Protein AF-A0A7C6T6F4-F1 (afdb_monomer_lite)

Secondary structure (DSSP, 8-state):
-----------------SS--GGGS-PPPPP--SSTHHHHHHHHHHHSS-B-HHHHHHHH-PPTTHHHHHHHHHHHTTSEEEEPPPHHHHHHHHHH-TT--S---TTTSPEEEE-TTHHHHHHHHHHHTT------

Structure (mmCIF, N/CA/C/O backbone):
data_AF-A0A7C6T6F4-F1
#
_entry.id   AF-A0A7C6T6F4-F1
#
loop_
_atom_site.group_PDB
_atom_site.id
_atom_site.type_symbol
_atom_site.label_atom_id
_atom_site.label_alt_id
_atom_site.label_comp_id
_atom_site.label_asym_id
_atom_site.label_entity_id
_atom_site.label_seq_id
_atom_site.pdbx_PDB_ins_code
_atom_site.Cartn_x
_atom_site.Cartn_y
_atom_site.Cartn_z
_atom_site.occupancy
_atom_site.B_iso_or_equiv
_atom_site.auth_seq_id
_atom_site.auth_comp_id
_atom_site.auth_asym_id
_atom_site.auth_atom_id
_atom_site.pdbx_PDB_model_num
ATOM 1 N N . ALA A 1 1 ? -65.918 -18.236 4.851 1.00 38.47 1 ALA A N 1
ATOM 2 C CA . ALA A 1 1 ? -64.656 -18.310 4.103 1.00 38.47 1 ALA A CA 1
ATOM 3 C C . ALA A 1 1 ? -64.220 -16.860 3.902 1.00 38.47 1 ALA A C 1
ATOM 5 O O . ALA A 1 1 ? -64.816 -16.201 3.063 1.00 38.47 1 ALA A O 1
ATOM 6 N N . ASP A 1 2 ? -63.550 -16.224 4.873 1.00 39.28 2 ASP A N 1
ATOM 7 C CA . ASP A 1 2 ? -62.145 -16.485 5.285 1.00 39.28 2 ASP A CA 1
ATOM 8 C C . ASP A 1 2 ? -61.236 -16.058 4.111 1.00 39.28 2 ASP A C 1
ATOM 10 O O . ASP A 1 2 ? -61.400 -16.610 3.030 1.00 39.28 2 ASP A O 1
ATOM 14 N N . GLU A 1 3 ? -60.476 -14.954 4.120 1.00 45.22 3 GLU A N 1
ATOM 15 C CA . GLU A 1 3 ? -59.383 -14.517 5.015 1.00 45.22 3 GLU A CA 1
ATOM 16 C C . GLU A 1 3 ? -59.059 -13.036 4.617 1.00 45.22 3 GLU A C 1
ATOM 18 O O . GLU A 1 3 ? -59.025 -12.713 3.431 1.00 45.22 3 GLU A O 1
ATOM 23 N N . SER A 1 4 ? -59.174 -12.022 5.482 1.00 45.19 4 SER A N 1
ATOM 24 C CA . SER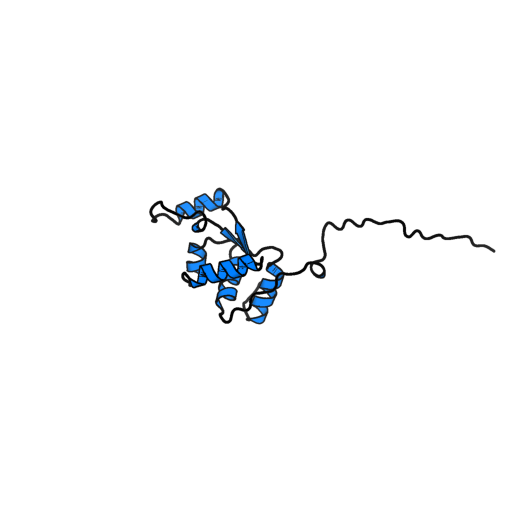 A 1 4 ? -58.128 -11.415 6.333 1.00 45.19 4 SER A CA 1
ATOM 25 C C . SER A 1 4 ? -56.843 -10.924 5.627 1.00 45.19 4 SER A C 1
ATOM 27 O O . SER A 1 4 ? -56.009 -11.693 5.183 1.00 45.19 4 SER A O 1
ATOM 29 N N . THR A 1 5 ? -56.706 -9.592 5.602 1.00 47.16 5 THR A N 1
ATOM 30 C CA . THR A 1 5 ? -55.487 -8.755 5.700 1.00 47.16 5 THR A CA 1
ATOM 31 C C . THR A 1 5 ? -54.132 -9.435 5.923 1.00 47.16 5 THR A C 1
ATOM 33 O O . THR A 1 5 ? -53.958 -10.029 6.978 1.00 47.16 5 THR A O 1
ATOM 36 N N . GLU A 1 6 ? -53.120 -9.064 5.121 1.00 43.91 6 GLU A N 1
ATOM 37 C CA . GLU A 1 6 ? -51.757 -8.8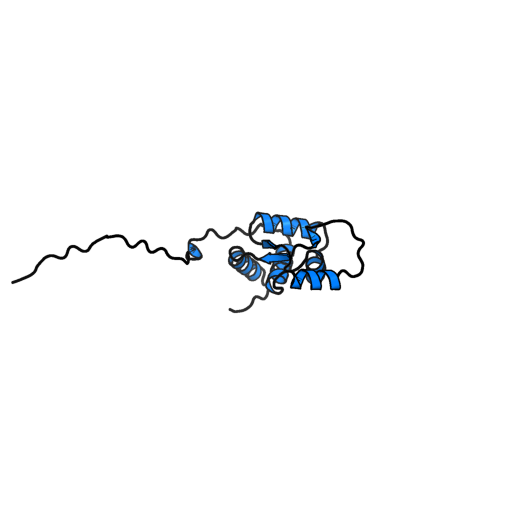16 5.628 1.00 43.91 6 GLU A CA 1
ATOM 38 C C . GLU A 1 6 ? -51.090 -7.600 4.956 1.00 43.91 6 GLU A C 1
ATOM 40 O O . GLU A 1 6 ? -50.646 -7.606 3.808 1.00 43.91 6 GLU A O 1
ATOM 45 N N . GLN A 1 7 ? -51.027 -6.519 5.735 1.00 47.50 7 GLN A N 1
ATOM 46 C CA . GLN A 1 7 ? -50.088 -5.416 5.585 1.00 47.50 7 GLN A CA 1
ATOM 47 C C . GLN A 1 7 ? -48.690 -5.911 5.981 1.00 47.50 7 GLN A C 1
ATOM 49 O O . GLN A 1 7 ? -48.441 -6.194 7.147 1.00 47.50 7 GLN A O 1
ATOM 54 N N . GLY A 1 8 ? -47.762 -5.956 5.027 1.00 39.53 8 GLY A N 1
ATOM 55 C CA . GLY A 1 8 ? -46.372 -6.371 5.234 1.00 39.53 8 GLY A CA 1
ATOM 56 C C . GLY A 1 8 ? -45.361 -5.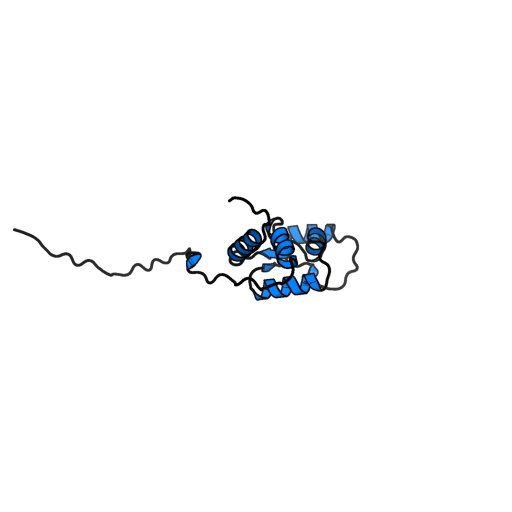231 5.109 1.00 39.53 8 GLY A C 1
ATOM 57 O O . GLY A 1 8 ? -44.407 -5.330 4.354 1.00 39.53 8 GLY A O 1
ATOM 58 N N . ASN A 1 9 ? -45.593 -4.127 5.815 1.00 45.75 9 ASN A N 1
ATOM 59 C CA . ASN A 1 9 ? -44.547 -3.475 6.603 1.00 45.75 9 ASN A CA 1
ATOM 60 C C . ASN A 1 9 ? -43.143 -3.319 5.955 1.00 45.75 9 ASN A C 1
ATOM 62 O O . ASN A 1 9 ? -42.175 -3.909 6.430 1.00 45.75 9 ASN A O 1
ATOM 66 N N . LEU A 1 10 ? -42.973 -2.421 4.973 1.00 47.81 10 LEU A N 1
ATOM 67 C CA . LEU A 1 10 ? -41.656 -1.821 4.669 1.00 47.81 10 LEU A CA 1
ATOM 68 C C . LEU A 1 10 ? -41.268 -0.819 5.777 1.00 47.81 10 LEU A C 1
ATOM 70 O O . LEU A 1 10 ? -40.959 0.345 5.528 1.00 47.81 10 LEU A O 1
ATOM 74 N N . ARG A 1 11 ? -41.355 -1.254 7.039 1.00 38.59 11 ARG A N 1
ATOM 75 C CA . ARG A 1 11 ? -40.752 -0.559 8.172 1.00 38.59 11 ARG A CA 1
ATOM 76 C C . ARG A 1 11 ? -39.274 -0.878 8.184 1.00 38.59 11 ARG A C 1
ATOM 78 O O . ARG A 1 11 ? -38.858 -2.000 7.913 1.00 38.59 11 ARG A O 1
ATOM 85 N N . GLY A 1 12 ? -38.512 0.162 8.494 1.00 50.47 12 GLY A N 1
ATOM 86 C CA . GLY A 1 12 ? -37.070 0.172 8.426 1.00 50.47 12 GLY A CA 1
ATOM 87 C C . GLY A 1 12 ? -36.431 -1.032 9.092 1.00 50.47 12 GLY A C 1
ATOM 88 O O . GLY A 1 12 ? -36.742 -1.391 10.223 1.00 50.47 12 GLY A O 1
ATOM 89 N N . ASN A 1 13 ? -35.449 -1.579 8.395 1.00 47.53 13 ASN A N 1
ATOM 90 C CA . ASN A 1 13 ? -34.307 -2.109 9.089 1.00 47.53 13 ASN A CA 1
ATOM 91 C C . ASN A 1 13 ? -33.121 -1.264 8.648 1.00 47.53 13 ASN A C 1
ATOM 93 O O . ASN A 1 13 ? -32.579 -1.423 7.556 1.00 47.53 13 ASN A O 1
ATOM 97 N N . THR A 1 14 ? -32.764 -0.313 9.506 1.00 47.19 14 THR A N 1
ATOM 98 C CA . THR A 1 14 ? -31.407 0.200 9.661 1.00 47.19 14 THR A CA 1
ATOM 99 C C . THR A 1 14 ? -30.496 -0.989 9.960 1.00 47.19 14 THR A C 1
ATOM 101 O O . THR A 1 14 ? -30.046 -1.179 11.089 1.00 47.19 14 THR A O 1
ATOM 104 N N . ALA A 1 15 ? -30.264 -1.827 8.950 1.00 50.69 15 ALA A N 1
ATOM 105 C CA . ALA A 1 15 ? -29.226 -2.833 8.945 1.00 50.69 15 ALA A CA 1
ATOM 106 C C . ALA A 1 15 ? -27.914 -2.057 8.888 1.00 50.69 15 ALA A C 1
ATOM 108 O O . ALA A 1 15 ? -27.334 -1.816 7.833 1.00 50.69 15 ALA A O 1
ATOM 109 N N . HIS A 1 16 ? -27.519 -1.554 10.051 1.00 49.12 16 HIS A N 1
ATOM 110 C CA . HIS A 1 16 ? -26.240 -0.936 10.307 1.00 49.12 16 HIS A CA 1
ATOM 111 C C . HIS A 1 16 ? -25.206 -2.061 10.249 1.00 49.12 16 HIS A C 1
ATOM 113 O O . HIS A 1 16 ? -24.778 -2.612 11.258 1.00 49.12 16 HIS A O 1
ATOM 119 N N . SER A 1 17 ? -24.911 -2.502 9.031 1.00 56.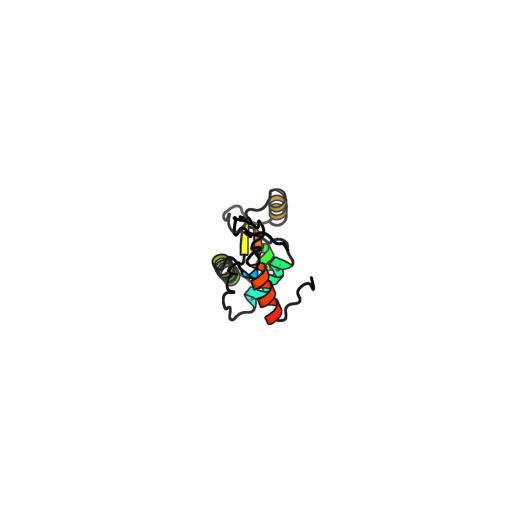56 17 SER A N 1
ATOM 120 C CA . SER A 1 17 ? -23.917 -3.520 8.759 1.00 56.56 17 SER A CA 1
ATOM 121 C C . SER A 1 17 ? -22.552 -2.927 9.099 1.00 56.56 17 SER A C 1
ATOM 123 O O . SER A 1 17 ? -22.024 -2.112 8.347 1.00 56.56 17 SER A O 1
ATOM 125 N N . TRP A 1 18 ? -21.989 -3.336 10.241 1.00 54.59 18 TRP A N 1
ATOM 126 C CA . TRP A 1 18 ? -20.627 -2.993 10.683 1.00 54.59 18 TRP A CA 1
ATOM 127 C C . TRP A 1 18 ? -19.530 -3.510 9.745 1.00 54.59 18 TRP A C 1
ATOM 129 O O . TRP A 1 18 ? -18.365 -3.152 9.887 1.00 54.59 18 TRP A O 1
ATOM 139 N N . VAL A 1 19 ? -19.906 -4.338 8.773 1.00 54.66 19 VAL A N 1
ATOM 140 C CA . VAL A 1 19 ? -19.029 -4.870 7.740 1.00 54.66 19 VAL A CA 1
ATOM 141 C C . VAL A 1 19 ? -19.583 -4.422 6.396 1.00 54.66 19 VAL A C 1
ATOM 143 O O . VAL A 1 19 ? -20.631 -4.893 5.959 1.00 54.66 19 VAL A O 1
ATOM 146 N N . VAL A 1 20 ? -18.891 -3.486 5.749 1.00 61.59 20 VAL A N 1
ATOM 147 C CA . VAL A 1 20 ? -19.185 -3.100 4.366 1.00 61.59 20 VAL A CA 1
ATOM 148 C C . VAL A 1 20 ? -18.597 -4.185 3.459 1.00 61.59 20 VAL A C 1
ATOM 150 O O . VAL A 1 20 ? -17.392 -4.438 3.545 1.00 61.59 20 VAL A O 1
ATOM 153 N N . PRO A 1 21 ? -19.397 -4.856 2.606 1.00 60.00 21 PRO A N 1
ATOM 154 C CA . PRO A 1 21 ? -18.878 -5.835 1.660 1.00 60.00 21 PRO A CA 1
ATOM 155 C C . PRO A 1 21 ? -17.763 -5.226 0.811 1.00 60.00 21 PRO A C 1
ATOM 157 O O . PRO A 1 21 ? -17.910 -4.129 0.277 1.00 60.00 21 PRO A O 1
ATOM 160 N N . LEU A 1 22 ? -16.655 -5.950 0.652 1.00 58.62 22 LEU A N 1
ATOM 161 C CA . LEU A 1 22 ? -15.465 -5.459 -0.052 1.00 58.62 22 LEU A CA 1
ATOM 162 C C . LEU A 1 22 ? -15.759 -5.022 -1.500 1.00 58.62 22 LEU A C 1
ATOM 164 O O . LEU A 1 22 ? -15.104 -4.129 -2.022 1.00 58.62 22 LEU A O 1
ATOM 168 N N . SER A 1 23 ? -16.780 -5.607 -2.132 1.00 56.88 23 SER A N 1
ATOM 169 C CA . SER A 1 23 ? -17.273 -5.223 -3.461 1.00 56.88 23 SER A CA 1
ATOM 170 C C . SER A 1 23 ? -17.934 -3.839 -3.514 1.00 56.88 23 SER A C 1
ATOM 172 O O . SER A 1 23 ? -18.062 -3.274 -4.597 1.00 56.88 23 SER A O 1
ATOM 174 N N . GLN A 1 24 ? -18.354 -3.294 -2.369 1.00 66.69 24 GLN A N 1
ATOM 175 C CA . GLN A 1 24 ? -18.942 -1.957 -2.233 1.00 66.69 24 GLN A CA 1
ATOM 176 C C . GLN A 1 24 ? -17.900 -0.899 -1.840 1.00 66.69 24 GLN A C 1
ATOM 178 O O . GLN A 1 24 ? -18.164 0.299 -1.955 1.00 66.69 24 GLN A O 1
ATOM 183 N N . LEU A 1 25 ? -16.709 -1.321 -1.401 1.00 63.75 25 LEU A N 1
ATOM 184 C CA . LEU A 1 25 ? -15.591 -0.432 -1.106 1.00 63.75 25 LEU A CA 1
ATOM 185 C C . LEU A 1 25 ? -14.831 -0.126 -2.399 1.00 63.75 25 LEU A C 1
ATOM 187 O O . LEU A 1 25 ? -14.469 -1.019 -3.167 1.00 63.75 25 LEU A O 1
ATOM 191 N N . ARG A 1 26 ? -14.577 1.160 -2.653 1.00 60.00 26 ARG A N 1
ATOM 192 C CA . ARG A 1 26 ? -13.712 1.581 -3.758 1.00 60.00 26 ARG A CA 1
ATOM 193 C C . ARG A 1 26 ? -12.281 1.186 -3.426 1.00 60.00 26 ARG A C 1
ATOM 195 O O . ARG A 1 26 ? -11.614 1.873 -2.661 1.00 60.00 26 ARG A O 1
ATOM 202 N N . LEU A 1 27 ? -11.844 0.065 -3.988 1.00 71.06 27 LEU A N 1
ATOM 203 C CA . LEU A 1 27 ? -10.469 -0.386 -3.850 1.00 71.06 27 LEU A CA 1
ATOM 204 C C . LEU A 1 27 ? -9.522 0.638 -4.496 1.00 71.06 27 LEU A C 1
ATOM 206 O O . LEU A 1 27 ? -9.839 1.167 -5.570 1.00 71.06 27 LEU A O 1
ATOM 210 N N . PRO A 1 28 ? -8.363 0.907 -3.877 1.00 73.94 28 PRO A N 1
ATOM 211 C CA . PRO A 1 28 ? -7.348 1.752 -4.478 1.00 73.94 28 PRO A CA 1
ATOM 212 C C . PRO A 1 28 ? -6.898 1.152 -5.811 1.00 73.94 28 PRO A C 1
ATOM 214 O O . PRO A 1 28 ? -6.757 -0.067 -5.952 1.00 73.94 28 PRO A O 1
ATOM 217 N N . VAL A 1 29 ? -6.690 2.008 -6.810 1.00 77.25 29 VAL A N 1
ATOM 218 C CA . VAL A 1 29 ? -6.187 1.585 -8.119 1.00 77.25 29 VAL A CA 1
ATOM 219 C C . VAL A 1 29 ? -4.675 1.459 -8.034 1.00 77.25 29 VAL A C 1
ATOM 221 O O . VAL A 1 29 ? -3.989 2.376 -7.586 1.00 77.25 29 VAL A O 1
ATOM 224 N N . MET A 1 30 ? -4.157 0.325 -8.496 1.00 79.19 30 MET A N 1
ATOM 225 C CA . MET A 1 30 ? -2.721 0.102 -8.555 1.00 79.19 30 MET A CA 1
ATOM 226 C C . MET A 1 30 ? -2.068 1.119 -9.501 1.00 79.19 30 MET A C 1
ATOM 228 O O . MET A 1 30 ? -2.479 1.192 -10.665 1.00 79.19 30 MET A O 1
ATOM 232 N N . PRO A 1 31 ? -1.056 1.889 -9.061 1.00 74.75 31 PRO A N 1
ATOM 233 C CA . PRO A 1 31 ? -0.318 2.745 -9.973 1.00 74.75 31 PRO A CA 1
ATOM 234 C C . PRO A 1 31 ? 0.376 1.880 -11.029 1.00 74.75 31 PRO A C 1
ATOM 236 O O . PRO A 1 31 ? 0.970 0.848 -10.717 1.00 74.75 31 PRO A O 1
ATOM 239 N N . VAL A 1 32 ? 0.308 2.306 -12.289 1.00 68.44 32 VAL A N 1
ATOM 240 C CA . VAL A 1 32 ? 1.026 1.648 -13.382 1.00 68.44 32 VAL A CA 1
ATOM 241 C C . VAL A 1 32 ? 2.527 1.920 -13.220 1.00 68.44 32 VAL A C 1
ATOM 243 O O . VAL A 1 32 ? 2.996 3.014 -13.523 1.00 68.44 32 VAL A O 1
ATOM 246 N N . SER A 1 33 ? 3.299 0.963 -12.698 1.00 64.69 33 SER A N 1
ATOM 247 C CA . SER A 1 33 ? 4.754 0.969 -12.886 1.00 64.69 33 SER A CA 1
ATOM 248 C C . SER A 1 33 ? 5.116 0.164 -14.114 1.00 64.69 33 SER A C 1
ATOM 250 O O . SER A 1 33 ? 4.577 -0.912 -14.368 1.00 64.69 33 SER A O 1
ATOM 252 N N . GLN A 1 34 ? 6.089 0.678 -14.854 1.00 57.00 34 GLN A N 1
ATOM 253 C CA . GLN A 1 34 ? 6.747 -0.072 -15.914 1.00 57.00 34 GLN A CA 1
ATOM 254 C C . GLN A 1 34 ? 7.752 -1.093 -15.341 1.00 57.00 34 GLN A C 1
ATOM 256 O O . GLN A 1 34 ? 8.138 -2.037 -16.022 1.00 57.00 34 GLN A O 1
ATOM 261 N N . GLU A 1 35 ? 8.134 -0.934 -14.070 1.00 68.00 35 GLU A N 1
ATOM 262 C CA . GLU A 1 35 ? 9.159 -1.720 -13.383 1.00 68.00 35 GLU A CA 1
ATOM 263 C C . GLU A 1 35 ? 8.572 -2.686 -12.344 1.00 68.00 35 GLU A C 1
ATOM 265 O O . GLU A 1 35 ? 7.564 -2.400 -11.688 1.00 68.00 35 GLU A O 1
ATOM 270 N N . ARG A 1 36 ? 9.275 -3.810 -12.142 1.00 78.75 36 ARG A N 1
ATOM 271 C CA . ARG A 1 36 ? 8.968 -4.872 -11.161 1.00 78.75 36 ARG A CA 1
ATOM 272 C C . ARG A 1 36 ? 9.137 -4.422 -9.696 1.00 78.75 36 ARG A C 1
ATOM 274 O O . ARG A 1 36 ? 8.768 -5.161 -8.785 1.00 78.75 36 ARG A O 1
ATOM 281 N N . ASN A 1 37 ? 9.638 -3.208 -9.472 1.00 86.44 37 ASN A N 1
ATOM 282 C CA . ASN A 1 37 ? 9.948 -2.635 -8.161 1.00 86.44 37 ASN A CA 1
ATOM 283 C C . ASN A 1 37 ? 8.737 -2.615 -7.215 1.00 86.44 37 ASN A C 1
ATOM 285 O O . ASN A 1 37 ? 8.864 -2.992 -6.054 1.00 86.44 37 ASN A O 1
ATOM 289 N N . PHE A 1 38 ? 7.537 -2.281 -7.710 1.00 88.25 38 PHE A N 1
ATOM 290 C CA . PHE A 1 38 ? 6.323 -2.320 -6.878 1.00 88.25 38 PHE A CA 1
ATOM 291 C C . PHE A 1 38 ? 5.985 -3.737 -6.425 1.00 88.25 38 PHE A C 1
ATOM 293 O O . PHE A 1 38 ? 5.580 -3.927 -5.284 1.00 88.25 38 PHE A O 1
ATOM 300 N N . GLY A 1 39 ? 6.188 -4.728 -7.295 1.00 88.00 39 GLY A N 1
ATOM 301 C CA . GLY A 1 39 ? 5.963 -6.126 -6.956 1.00 88.00 39 GLY A CA 1
ATOM 302 C C . GLY A 1 39 ? 6.893 -6.599 -5.840 1.00 88.00 39 GLY A C 1
ATOM 303 O O . GLY A 1 39 ? 6.430 -7.192 -4.874 1.00 88.00 39 GLY A O 1
ATOM 304 N N . LEU A 1 40 ? 8.186 -6.272 -5.926 1.00 88.81 40 LEU A N 1
ATOM 305 C CA . LEU A 1 40 ? 9.171 -6.638 -4.902 1.00 88.81 40 LEU A CA 1
ATOM 306 C C . LEU A 1 40 ? 8.892 -5.953 -3.561 1.00 88.81 40 LEU A C 1
ATOM 308 O O . LEU A 1 40 ? 8.856 -6.629 -2.536 1.00 88.81 40 LEU A O 1
ATOM 312 N N . VAL A 1 41 ? 8.631 -4.641 -3.573 1.00 90.56 41 VAL A N 1
ATOM 313 C CA . VAL A 1 41 ? 8.289 -3.882 -2.360 1.00 90.56 41 VAL A CA 1
ATOM 314 C C . VAL A 1 41 ? 7.033 -4.444 -1.711 1.00 90.56 41 VAL A C 1
ATOM 316 O O . VAL A 1 41 ? 7.033 -4.731 -0.520 1.00 90.56 41 VAL A O 1
ATOM 319 N N . LEU A 1 42 ? 5.964 -4.645 -2.479 1.00 89.62 42 LEU A N 1
ATOM 320 C CA . LEU A 1 42 ? 4.711 -5.146 -1.926 1.00 89.62 42 LEU A CA 1
ATOM 321 C C . LEU A 1 42 ? 4.822 -6.590 -1.453 1.00 89.62 42 LEU A C 1
ATOM 323 O O . LEU A 1 42 ? 4.251 -6.922 -0.422 1.00 89.62 42 LEU A O 1
ATOM 327 N N . HIS A 1 43 ? 5.565 -7.436 -2.165 1.00 89.94 43 HIS A N 1
ATOM 328 C CA . HIS A 1 43 ? 5.829 -8.798 -1.722 1.00 89.94 43 HIS A CA 1
ATOM 329 C C . HIS A 1 43 ? 6.595 -8.798 -0.394 1.00 89.94 43 HIS A C 1
ATOM 331 O O . HIS A 1 43 ? 6.149 -9.439 0.553 1.00 89.94 43 HIS A O 1
ATOM 337 N N . ALA A 1 44 ? 7.663 -8.002 -0.271 1.00 90.12 44 ALA A N 1
ATOM 338 C CA . ALA A 1 44 ? 8.387 -7.845 0.988 1.00 90.12 44 ALA A CA 1
ATOM 339 C C . ALA A 1 44 ? 7.469 -7.335 2.112 1.00 90.12 44 ALA A C 1
ATOM 341 O O . ALA A 1 44 ? 7.451 -7.905 3.194 1.00 90.12 44 ALA A O 1
ATOM 342 N N . LEU A 1 45 ? 6.634 -6.328 1.853 1.00 90.25 45 LEU A N 1
ATOM 343 C CA . LEU A 1 45 ? 5.693 -5.798 2.847 1.00 90.25 45 LEU A CA 1
ATOM 344 C C . LEU A 1 45 ? 4.542 -6.751 3.213 1.00 90.25 45 LEU A C 1
ATOM 346 O O . LEU A 1 45 ? 3.845 -6.490 4.190 1.00 90.25 45 LEU A O 1
ATOM 350 N N . LEU A 1 46 ? 4.285 -7.794 2.420 1.00 88.75 46 LEU A N 1
ATOM 351 C CA . LEU A 1 46 ? 3.325 -8.842 2.771 1.00 88.75 46 LEU A CA 1
ATOM 352 C C . LEU A 1 46 ? 3.978 -9.974 3.562 1.00 88.75 46 LEU A C 1
ATOM 354 O O . LEU A 1 46 ? 3.341 -10.517 4.458 1.00 88.75 46 LEU A O 1
ATOM 358 N N . LEU A 1 47 ? 5.225 -10.327 3.236 1.00 87.19 47 LEU A N 1
ATOM 359 C CA . LEU A 1 47 ? 5.983 -11.341 3.975 1.00 87.19 47 LEU A CA 1
ATOM 360 C C . LEU A 1 47 ? 6.416 -10.830 5.347 1.00 87.19 47 LEU A C 1
ATOM 362 O O . LEU A 1 47 ? 6.468 -11.584 6.315 1.00 87.19 47 LEU A O 1
ATOM 366 N N . HIS A 1 48 ? 6.748 -9.548 5.415 1.00 83.56 48 HIS A N 1
ATOM 367 C CA . HIS A 1 48 ? 7.155 -8.887 6.633 1.00 83.56 48 HIS A CA 1
ATOM 368 C C . HIS A 1 48 ? 5.980 -8.060 7.146 1.00 83.56 48 HIS A C 1
ATOM 370 O O . HIS A 1 48 ? 5.443 -7.237 6.411 1.00 83.56 48 HIS A O 1
ATOM 376 N N . GLU A 1 49 ? 5.599 -8.224 8.417 1.00 74.88 49 GLU A N 1
ATOM 377 C CA . GLU A 1 49 ? 4.548 -7.437 9.084 1.00 74.88 49 GLU A CA 1
ATOM 378 C C . GLU A 1 49 ? 4.977 -5.974 9.335 1.00 74.88 49 GLU A C 1
ATOM 380 O O . GLU A 1 49 ? 4.747 -5.389 10.393 1.00 74.88 49 GLU A O 1
ATOM 385 N N . GLY A 1 50 ? 5.624 -5.354 8.359 1.00 83.50 50 GLY A N 1
ATOM 386 C CA . GLY A 1 50 ? 6.162 -4.010 8.379 1.00 83.50 50 GLY A CA 1
ATOM 387 C C . GLY A 1 50 ? 7.680 -3.957 8.417 1.00 83.50 50 GLY A C 1
ATOM 388 O O . GLY A 1 50 ? 8.325 -4.728 9.120 1.00 83.50 50 GLY A O 1
ATOM 389 N N . LEU A 1 51 ? 8.234 -3.018 7.653 1.00 86.94 51 LEU A N 1
ATOM 390 C CA . LEU A 1 51 ? 9.675 -2.803 7.523 1.00 86.94 51 LEU A CA 1
ATOM 391 C C . LEU A 1 51 ? 10.009 -1.313 7.557 1.00 86.94 51 LEU A C 1
ATOM 393 O O . LEU A 1 51 ? 9.208 -0.478 7.122 1.00 86.94 51 LEU A O 1
ATOM 397 N N . THR A 1 52 ? 11.203 -0.991 8.052 1.00 89.44 52 THR A N 1
ATOM 398 C CA . THR A 1 52 ? 11.791 0.345 7.891 1.00 89.44 52 THR A CA 1
ATOM 399 C C . THR A 1 52 ? 12.280 0.540 6.460 1.00 89.44 52 THR A C 1
ATOM 401 O O . THR A 1 52 ? 12.385 -0.415 5.689 1.00 89.44 52 THR A O 1
ATOM 404 N N . ILE A 1 53 ? 12.602 1.778 6.084 1.00 87.50 53 ILE A N 1
ATOM 405 C CA . ILE A 1 53 ? 13.143 2.050 4.747 1.00 87.50 53 ILE A CA 1
ATOM 406 C C . ILE A 1 53 ? 14.497 1.356 4.516 1.00 87.50 53 ILE A C 1
ATOM 408 O O . ILE A 1 53 ? 14.744 0.852 3.422 1.00 87.50 53 ILE A O 1
ATOM 412 N N . ALA A 1 54 ? 15.329 1.255 5.558 1.00 84.81 54 ALA A N 1
ATOM 413 C CA . ALA A 1 54 ? 16.625 0.584 5.502 1.00 84.81 54 ALA A CA 1
ATOM 414 C C . ALA A 1 54 ? 16.470 -0.932 5.298 1.00 84.81 54 ALA A C 1
ATOM 416 O O . ALA A 1 54 ? 17.069 -1.498 4.382 1.00 84.81 54 ALA A O 1
ATOM 417 N N . ASP A 1 55 ? 15.606 -1.577 6.090 1.00 87.25 55 ASP A N 1
ATOM 418 C CA . ASP A 1 55 ? 15.345 -3.016 5.957 1.00 87.25 55 ASP A CA 1
ATOM 419 C C . ASP A 1 55 ? 14.683 -3.341 4.615 1.00 87.25 55 ASP A C 1
ATOM 421 O O . ASP A 1 55 ? 14.984 -4.357 3.989 1.00 87.25 55 ASP A O 1
ATOM 425 N N . LEU A 1 56 ? 13.799 -2.460 4.136 1.00 88.38 56 LEU A N 1
ATOM 426 C CA . LEU A 1 56 ? 13.147 -2.626 2.845 1.00 88.38 56 LEU A CA 1
ATOM 427 C C . LEU A 1 56 ? 14.159 -2.555 1.697 1.00 88.38 56 LEU A C 1
ATOM 429 O O . LEU A 1 56 ? 14.088 -3.379 0.785 1.00 88.38 56 LEU A O 1
ATOM 433 N N . GLY A 1 57 ? 15.123 -1.631 1.752 1.00 88.00 57 GLY A N 1
ATOM 434 C CA . GLY A 1 57 ? 16.221 -1.571 0.785 1.00 88.00 57 GLY A CA 1
ATOM 435 C C . GLY A 1 57 ? 17.081 -2.837 0.800 1.00 88.00 57 GLY A C 1
ATOM 436 O O . GLY A 1 57 ? 17.446 -3.345 -0.260 1.00 88.00 57 GLY A O 1
ATOM 437 N N . LEU A 1 58 ? 17.323 -3.410 1.983 1.00 88.12 58 LEU A N 1
ATOM 438 C CA . LEU A 1 58 ? 18.080 -4.654 2.138 1.00 88.12 58 LEU A CA 1
ATOM 439 C C . LEU A 1 58 ? 17.331 -5.867 1.562 1.00 88.12 58 LEU A C 1
ATOM 441 O O . LEU A 1 58 ? 17.911 -6.640 0.803 1.00 88.12 58 LEU A O 1
ATOM 445 N N . VAL A 1 59 ? 16.045 -6.028 1.888 1.00 87.75 59 VAL A N 1
ATOM 446 C CA . VAL A 1 59 ? 15.237 -7.192 1.472 1.00 87.75 59 VAL A CA 1
ATOM 447 C C . VAL A 1 59 ? 14.867 -7.136 -0.011 1.00 87.75 59 VAL A C 1
ATOM 449 O O . VAL A 1 59 ? 14.830 -8.166 -0.683 1.00 87.75 59 VAL A O 1
ATOM 452 N N . THR A 1 60 ? 14.584 -5.945 -0.541 1.00 88.44 60 THR A N 1
ATOM 453 C CA . THR A 1 60 ? 14.174 -5.782 -1.947 1.00 88.44 60 THR A CA 1
ATOM 454 C C . THR A 1 60 ? 15.349 -5.575 -2.900 1.00 88.44 60 THR A C 1
ATOM 456 O O . THR A 1 60 ? 15.157 -5.688 -4.110 1.00 88.44 60 THR A O 1
ATOM 459 N N . ALA A 1 61 ? 16.545 -5.283 -2.369 1.00 86.88 61 ALA A N 1
ATOM 460 C CA . ALA A 1 61 ? 17.727 -4.838 -3.113 1.00 86.88 61 ALA A CA 1
ATOM 461 C C . ALA A 1 61 ? 17.489 -3.576 -3.974 1.00 86.88 61 ALA A C 1
ATOM 463 O O . ALA A 1 61 ? 18.199 -3.337 -4.952 1.00 86.88 61 ALA A O 1
ATOM 464 N N . ILE A 1 62 ? 16.482 -2.768 -3.624 1.00 86.94 62 ILE A N 1
ATOM 465 C CA . ILE A 1 62 ? 16.168 -1.497 -4.284 1.00 86.94 62 ILE A CA 1
ATOM 466 C C . ILE A 1 62 ? 16.802 -0.371 -3.470 1.00 86.94 62 ILE A C 1
ATOM 468 O O . ILE A 1 62 ? 16.560 -0.244 -2.271 1.00 86.94 62 ILE A O 1
ATOM 472 N N . HIS A 1 63 ? 17.593 0.466 -4.133 1.00 85.38 63 HIS A N 1
ATOM 473 C CA . HIS A 1 63 ? 18.244 1.614 -3.511 1.00 85.38 63 HIS A CA 1
ATOM 474 C C . HIS A 1 63 ? 17.429 2.907 -3.695 1.00 85.38 63 HIS A C 1
ATOM 476 O O . HIS A 1 63 ? 16.548 3.011 -4.551 1.00 85.38 63 HIS A O 1
ATOM 482 N N . GLU A 1 64 ? 17.740 3.923 -2.891 1.00 82.31 64 GLU A N 1
ATOM 483 C CA . GLU A 1 64 ? 17.302 5.299 -3.149 1.00 82.31 64 GLU A CA 1
ATOM 484 C C . GLU A 1 64 ? 17.907 5.817 -4.474 1.00 82.31 64 GLU A C 1
ATOM 486 O O . GLU A 1 64 ? 19.063 5.495 -4.764 1.00 82.31 64 GLU A O 1
ATOM 491 N N . PRO A 1 65 ? 17.182 6.616 -5.291 1.00 86.25 65 PRO A N 1
ATOM 492 C CA . PRO A 1 65 ? 15.892 7.274 -5.027 1.00 86.25 65 PRO A CA 1
ATOM 493 C C . PRO A 1 65 ? 14.644 6.474 -5.452 1.00 86.25 65 PRO A C 1
ATOM 495 O O . PRO A 1 65 ? 13.511 6.922 -5.251 1.00 86.25 65 PRO A O 1
ATOM 498 N N . ASP A 1 66 ? 14.823 5.311 -6.079 1.00 87.25 66 ASP A N 1
ATOM 499 C CA . ASP A 1 66 ? 13.711 4.554 -6.665 1.00 87.25 66 ASP A CA 1
ATOM 500 C C . ASP A 1 66 ? 12.780 3.989 -5.589 1.00 87.25 66 ASP A C 1
ATOM 502 O O . ASP A 1 66 ? 11.558 3.944 -5.776 1.00 87.25 66 ASP A O 1
ATOM 506 N N . LEU A 1 67 ? 13.342 3.638 -4.427 1.00 88.81 67 LEU A N 1
ATOM 507 C CA . LEU A 1 67 ? 12.589 3.188 -3.263 1.00 88.81 67 LEU A CA 1
ATOM 508 C C . LEU A 1 67 ? 11.655 4.279 -2.716 1.00 88.81 67 LEU A C 1
ATOM 510 O O . LEU A 1 67 ? 10.444 4.053 -2.633 1.00 88.81 67 LEU A O 1
ATOM 514 N N . SER A 1 68 ? 12.162 5.476 -2.402 1.00 89.25 68 SER A N 1
ATOM 515 C CA . SER A 1 68 ? 11.320 6.584 -1.925 1.00 89.25 68 SER A CA 1
ATOM 516 C C . SER A 1 68 ? 10.276 7.021 -2.950 1.00 89.25 68 SER A C 1
ATOM 518 O O . SER A 1 68 ? 9.141 7.347 -2.575 1.00 89.25 68 SER A O 1
ATOM 520 N N . LEU A 1 69 ? 10.600 6.982 -4.246 1.00 88.88 69 LEU A N 1
ATOM 521 C CA . LEU A 1 69 ? 9.642 7.258 -5.314 1.00 88.88 69 LEU A CA 1
ATOM 522 C C . LEU A 1 69 ? 8.531 6.199 -5.359 1.00 88.88 69 LEU A C 1
ATOM 524 O O . LEU A 1 69 ? 7.352 6.551 -5.492 1.00 88.88 69 LEU A O 1
ATOM 528 N N . ALA A 1 70 ? 8.884 4.918 -5.228 1.00 89.00 70 ALA A N 1
ATOM 529 C CA . ALA A 1 70 ? 7.923 3.823 -5.175 1.00 89.00 70 ALA A CA 1
ATOM 530 C C . ALA A 1 70 ? 7.012 3.927 -3.950 1.00 89.00 70 ALA A C 1
ATOM 532 O O . ALA A 1 70 ? 5.787 3.915 -4.098 1.00 89.00 70 ALA A O 1
ATOM 533 N N . LEU A 1 71 ? 7.590 4.133 -2.765 1.00 89.81 71 LEU A N 1
ATOM 534 C CA . LEU A 1 71 ? 6.847 4.329 -1.522 1.00 89.81 71 LEU A CA 1
ATOM 535 C C . LEU A 1 71 ? 5.917 5.538 -1.615 1.00 89.81 71 LEU A C 1
ATOM 537 O O . LEU A 1 71 ? 4.739 5.433 -1.288 1.00 89.81 71 LEU A O 1
ATOM 541 N N . SER A 1 72 ? 6.395 6.662 -2.151 1.00 90.12 72 SER A N 1
ATOM 542 C CA . SER A 1 72 ? 5.576 7.863 -2.346 1.00 90.12 72 SER A CA 1
ATOM 543 C C . SER A 1 72 ? 4.380 7.616 -3.266 1.00 90.12 72 SER A C 1
ATOM 545 O O . SER A 1 72 ? 3.298 8.152 -3.025 1.00 90.12 72 SER A O 1
ATOM 547 N N . ARG A 1 73 ? 4.551 6.825 -4.331 1.00 90.06 73 ARG A N 1
ATOM 548 C CA . ARG A 1 73 ? 3.464 6.483 -5.262 1.00 90.06 73 ARG A CA 1
ATOM 549 C C . ARG A 1 73 ? 2.453 5.533 -4.625 1.00 90.06 73 ARG A C 1
ATOM 551 O O . ARG A 1 73 ? 1.255 5.773 -4.746 1.00 90.06 73 ARG A O 1
ATOM 558 N N . LEU A 1 74 ? 2.925 4.503 -3.926 1.00 90.12 74 LEU A N 1
ATOM 559 C CA . LEU A 1 74 ? 2.070 3.542 -3.226 1.00 90.12 74 LEU A CA 1
ATOM 560 C C . LEU A 1 74 ? 1.308 4.194 -2.062 1.00 90.12 74 LEU A C 1
ATOM 562 O O . LEU A 1 74 ? 0.129 3.904 -1.871 1.00 90.12 74 LEU A O 1
ATOM 566 N N . LEU A 1 75 ? 1.950 5.114 -1.335 1.00 90.62 75 LEU A N 1
ATOM 567 C CA . LEU A 1 75 ? 1.343 5.887 -0.249 1.00 90.62 75 LEU A CA 1
ATOM 568 C C . LEU A 1 75 ? 0.235 6.803 -0.775 1.00 90.62 75 LEU A C 1
ATOM 570 O O . LEU A 1 75 ? -0.856 6.838 -0.220 1.00 90.62 75 LEU A O 1
ATOM 574 N N . ARG A 1 76 ? 0.479 7.520 -1.881 1.00 89.44 76 ARG A N 1
ATOM 575 C CA . ARG A 1 76 ? -0.548 8.367 -2.518 1.00 89.44 76 ARG A CA 1
ATOM 576 C C . ARG A 1 76 ? -1.727 7.567 -3.063 1.00 89.44 76 ARG A C 1
ATOM 578 O O . ARG A 1 76 ? -2.826 8.103 -3.146 1.00 89.44 76 ARG A O 1
ATOM 585 N N . ALA A 1 77 ? -1.491 6.320 -3.460 1.00 87.31 77 ALA A N 1
ATOM 586 C CA . ALA A 1 77 ? -2.536 5.403 -3.890 1.00 87.31 77 ALA A CA 1
ATOM 587 C C . ALA A 1 77 ? -3.268 4.734 -2.712 1.00 87.31 77 ALA A C 1
ATOM 589 O O . ALA A 1 77 ? -4.152 3.926 -2.960 1.00 87.31 77 ALA A O 1
ATOM 590 N N . ASP A 1 78 ? -2.912 5.049 -1.460 1.00 87.75 78 ASP A N 1
ATOM 591 C CA . ASP A 1 78 ? -3.487 4.467 -0.237 1.00 87.75 78 ASP A CA 1
ATOM 592 C C . ASP A 1 78 ? -3.307 2.937 -0.122 1.00 87.75 78 ASP A C 1
ATOM 594 O O . ASP A 1 78 ? -4.041 2.231 0.571 1.00 87.75 78 ASP A O 1
ATOM 598 N N . ILE A 1 79 ? -2.301 2.398 -0.821 1.00 89.38 79 ILE A N 1
ATOM 599 C CA . ILE A 1 79 ? -1.987 0.961 -0.826 1.00 89.38 79 ILE A CA 1
ATOM 600 C C . ILE A 1 79 ? -1.135 0.591 0.384 1.00 89.38 79 ILE A C 1
ATOM 602 O O . ILE A 1 79 ? -1.260 -0.507 0.926 1.00 89.38 79 ILE A O 1
ATOM 606 N N . ILE A 1 80 ? -0.265 1.506 0.805 1.00 91.94 80 ILE A N 1
ATOM 607 C CA . ILE A 1 80 ? 0.609 1.342 1.965 1.00 91.94 80 ILE A CA 1
ATOM 608 C C . ILE A 1 80 ? 0.433 2.516 2.924 1.00 91.94 80 ILE A C 1
ATOM 610 O O . ILE A 1 80 ? 0.088 3.617 2.505 1.00 91.94 80 ILE A O 1
ATOM 614 N N . SER A 1 81 ? 0.724 2.291 4.200 1.00 90.31 81 SER A N 1
ATOM 615 C CA . SER A 1 81 ? 0.743 3.311 5.246 1.00 90.31 81 SER A CA 1
ATOM 616 C C . SER A 1 81 ? 2.093 3.327 5.950 1.00 90.31 81 SER A C 1
ATOM 618 O O . SER A 1 81 ? 2.656 2.264 6.220 1.00 90.31 81 SER A O 1
ATOM 620 N N . ALA A 1 82 ? 2.568 4.522 6.296 1.00 90.00 82 ALA A N 1
ATOM 621 C CA . ALA A 1 82 ? 3.720 4.704 7.169 1.00 90.00 82 ALA A CA 1
ATOM 622 C C . ALA A 1 82 ? 3.232 4.922 8.606 1.00 90.00 82 ALA A C 1
ATOM 624 O O . ALA A 1 82 ? 2.535 5.898 8.888 1.00 90.00 82 ALA A O 1
ATOM 625 N N . ILE A 1 83 ? 3.578 4.002 9.499 1.00 88.00 83 ILE A N 1
ATOM 626 C CA . ILE A 1 83 ? 3.142 3.985 10.896 1.00 88.00 83 ILE A CA 1
ATOM 627 C C . ILE A 1 83 ? 4.346 4.320 11.778 1.00 88.00 83 ILE A C 1
ATOM 629 O O . ILE A 1 83 ? 5.483 3.958 11.464 1.00 88.00 83 ILE A O 1
ATOM 633 N N . ALA A 1 84 ? 4.101 5.032 12.878 1.00 84.12 84 ALA A N 1
ATOM 634 C CA . ALA A 1 84 ? 5.113 5.191 13.912 1.00 84.12 84 ALA A CA 1
ATOM 635 C C . ALA A 1 84 ? 5.454 3.812 14.513 1.00 84.12 84 ALA A C 1
ATOM 637 O O . ALA A 1 84 ? 4.538 3.021 14.757 1.00 84.12 84 ALA A O 1
ATOM 638 N N . PRO A 1 85 ? 6.738 3.508 14.746 1.00 79.94 85 PRO A N 1
ATOM 639 C CA . PRO A 1 85 ? 7.126 2.234 15.331 1.00 79.94 85 PRO A CA 1
ATOM 640 C C . PRO A 1 85 ? 6.521 2.088 16.732 1.00 79.94 85 PRO A C 1
ATOM 642 O O . PRO A 1 85 ? 6.487 3.048 17.506 1.00 79.94 85 PRO A O 1
ATOM 645 N N . THR A 1 86 ? 6.040 0.890 17.077 1.00 81.06 86 THR A N 1
ATOM 646 C CA . THR A 1 86 ? 5.670 0.592 18.470 1.00 81.06 86 THR A CA 1
ATOM 647 C C . THR A 1 86 ? 6.917 0.626 19.357 1.00 81.06 86 THR A C 1
ATOM 649 O O . THR A 1 86 ? 8.032 0.493 18.857 1.00 81.06 86 THR A O 1
ATOM 652 N N . ALA A 1 87 ? 6.762 0.776 20.677 1.00 75.38 87 ALA A N 1
ATOM 653 C CA . ALA A 1 87 ? 7.906 0.812 21.599 1.00 75.38 87 ALA A CA 1
ATOM 654 C C . ALA A 1 87 ? 8.830 -0.417 21.448 1.00 75.38 87 ALA A C 1
ATOM 656 O O . ALA A 1 87 ? 10.050 -0.281 21.437 1.00 75.38 87 ALA A O 1
ATOM 657 N N . GLU A 1 88 ? 8.243 -1.598 21.233 1.00 76.19 88 GLU A N 1
ATOM 658 C CA . GLU A 1 88 ? 8.965 -2.856 20.996 1.00 76.19 88 GLU A CA 1
ATOM 659 C C . GLU A 1 88 ? 9.719 -2.865 19.656 1.00 76.19 88 GLU A C 1
ATOM 661 O O . GLU A 1 88 ? 10.819 -3.409 19.543 1.00 76.19 88 GLU A O 1
ATOM 666 N N . GLN A 1 89 ? 9.136 -2.257 18.620 1.00 74.31 89 GLN A N 1
ATOM 667 C CA . GLN A 1 89 ? 9.758 -2.154 17.301 1.00 74.31 89 GLN A CA 1
ATOM 668 C C . GLN A 1 89 ? 10.857 -1.090 17.290 1.00 74.31 89 GLN A C 1
ATOM 670 O O . GLN A 1 89 ? 11.909 -1.318 16.705 1.00 74.31 89 GLN A O 1
ATOM 675 N N . ALA A 1 90 ? 10.659 0.033 17.983 1.00 74.44 90 ALA A N 1
ATOM 676 C CA . ALA A 1 90 ? 11.659 1.084 18.135 1.00 74.44 90 ALA A CA 1
ATOM 677 C C . ALA A 1 90 ? 12.928 0.559 18.823 1.00 74.44 90 ALA A C 1
ATOM 679 O O . ALA A 1 90 ? 14.035 0.897 18.407 1.00 74.44 90 ALA A O 1
ATOM 680 N N . GLU A 1 91 ? 12.782 -0.316 19.824 1.00 73.44 91 GLU A N 1
ATOM 681 C CA . GLU A 1 91 ? 13.922 -0.955 20.483 1.00 73.44 91 GLU A CA 1
ATOM 682 C C . GLU A 1 91 ? 14.689 -1.893 19.533 1.00 73.44 91 GLU A C 1
ATOM 684 O O . GLU A 1 91 ? 15.920 -1.881 19.518 1.00 73.44 91 GLU A O 1
ATOM 689 N N . HIS A 1 92 ? 13.991 -2.677 18.701 1.00 73.50 92 HIS A N 1
ATOM 690 C CA . HIS A 1 92 ? 14.636 -3.512 17.678 1.00 73.50 92 HIS A CA 1
ATOM 691 C C . HIS A 1 92 ? 15.336 -2.684 16.594 1.00 73.50 92 HIS A C 1
ATOM 693 O O . HIS A 1 92 ? 16.465 -3.001 16.224 1.00 73.50 92 HIS A O 1
ATOM 699 N N . ILE A 1 93 ? 14.708 -1.598 16.132 1.00 74.56 93 ILE A N 1
ATOM 700 C CA . ILE A 1 93 ? 15.300 -0.671 15.158 1.00 74.56 93 ILE A CA 1
ATOM 701 C C . ILE A 1 93 ? 16.583 -0.059 15.736 1.00 74.56 93 ILE A C 1
ATOM 703 O O . ILE A 1 93 ? 17.619 -0.075 15.077 1.00 74.56 93 ILE A O 1
ATOM 707 N N . ALA A 1 94 ? 16.553 0.396 16.993 1.00 72.31 94 ALA A N 1
ATOM 708 C CA . ALA A 1 94 ? 17.721 0.968 17.663 1.00 72.31 94 ALA A CA 1
ATOM 709 C C . ALA A 1 94 ? 18.879 -0.035 17.827 1.00 72.31 94 ALA A C 1
ATOM 711 O O . ALA A 1 94 ? 20.041 0.354 17.742 1.00 72.31 94 ALA A O 1
ATOM 712 N N . LYS A 1 95 ? 18.581 -1.325 18.037 1.00 71.62 95 LYS A N 1
ATOM 713 C CA . LYS A 1 95 ? 19.596 -2.391 18.140 1.00 71.62 95 LYS A CA 1
ATOM 714 C C . LYS A 1 95 ? 20.258 -2.709 16.799 1.00 71.62 95 LYS A C 1
ATOM 716 O O . LYS A 1 95 ? 21.453 -2.987 16.770 1.00 71.62 95 LYS A O 1
ATOM 721 N N . ASN A 1 96 ? 19.496 -2.670 15.706 1.00 66.94 96 ASN A N 1
ATOM 722 C CA . ASN A 1 96 ? 20.018 -2.947 14.365 1.00 66.94 96 ASN A CA 1
ATOM 723 C C . ASN A 1 96 ? 20.793 -1.754 13.790 1.00 66.94 96 ASN A C 1
ATOM 725 O O . ASN A 1 96 ? 21.737 -1.939 13.026 1.00 66.94 96 ASN A O 1
ATOM 729 N N . HIS A 1 97 ? 20.433 -0.535 14.191 1.00 65.44 97 HIS A N 1
ATOM 730 C CA . HIS A 1 97 ? 21.047 0.703 13.721 1.00 65.44 97 HIS A CA 1
ATOM 731 C C . HIS A 1 97 ? 22.241 1.134 14.594 1.00 65.44 97 HIS A C 1
ATOM 733 O O . HIS A 1 97 ? 22.354 2.294 14.992 1.00 65.44 97 HIS A O 1
ATOM 739 N N . LEU A 1 98 ? 23.127 0.186 14.921 1.00 57.03 98 LEU A N 1
ATOM 740 C CA . LEU A 1 98 ? 24.218 0.375 15.887 1.00 57.03 98 LEU A CA 1
ATOM 741 C C . LEU A 1 98 ? 25.332 1.336 15.407 1.00 57.03 98 LEU A C 1
ATOM 743 O O . LEU A 1 98 ? 26.251 1.602 16.176 1.00 57.03 98 LEU A O 1
ATOM 747 N N . ASP A 1 99 ? 25.272 1.849 14.169 1.00 53.88 99 ASP A N 1
ATOM 748 C CA . ASP A 1 99 ? 26.409 2.542 13.538 1.00 53.88 99 ASP A CA 1
ATOM 749 C C . ASP A 1 99 ? 26.040 3.733 12.631 1.00 53.88 99 ASP A C 1
ATOM 751 O O . ASP A 1 99 ? 26.708 3.999 11.633 1.00 53.88 99 ASP A O 1
ATOM 755 N N . ALA A 1 100 ? 24.976 4.481 12.944 1.00 50.53 100 ALA A N 1
ATOM 756 C CA . ALA A 1 100 ? 24.749 5.750 12.251 1.00 50.53 100 ALA A CA 1
ATOM 757 C C . ALA A 1 100 ? 24.516 6.918 13.206 1.00 50.53 100 ALA A C 1
ATOM 759 O O . ALA A 1 100 ? 23.650 6.922 14.080 1.00 50.53 100 ALA A O 1
ATOM 760 N N . THR A 1 101 ? 25.368 7.914 13.000 1.00 51.34 101 THR A N 1
ATOM 761 C CA . THR A 1 101 ? 25.406 9.226 13.625 1.00 51.34 101 THR A CA 1
ATOM 762 C C . THR A 1 101 ? 24.023 9.859 13.717 1.00 51.34 101 THR A C 1
ATOM 764 O O . THR A 1 101 ? 23.300 9.954 12.730 1.00 51.34 101 THR A O 1
ATOM 767 N N . VAL A 1 102 ? 23.706 10.328 14.921 1.00 56.38 102 VAL A N 1
ATOM 768 C CA . VAL A 1 102 ? 22.505 11.078 15.292 1.00 56.38 102 VAL A CA 1
ATOM 769 C C . VAL A 1 102 ? 22.403 12.370 14.471 1.00 56.38 102 VAL A C 1
ATOM 771 O O . VAL A 1 102 ? 22.918 13.398 14.895 1.00 56.38 102 VAL A O 1
ATOM 774 N N . ASP A 1 103 ? 21.752 12.328 13.308 1.00 55.00 103 ASP A N 1
ATOM 775 C CA . ASP A 1 103 ? 20.968 13.444 12.760 1.00 55.00 103 ASP A CA 1
ATOM 776 C C . ASP A 1 103 ? 20.041 12.957 11.622 1.00 55.00 103 ASP A C 1
ATOM 778 O O . ASP A 1 103 ? 20.503 12.392 10.637 1.00 55.00 103 ASP A O 1
ATOM 782 N N . LYS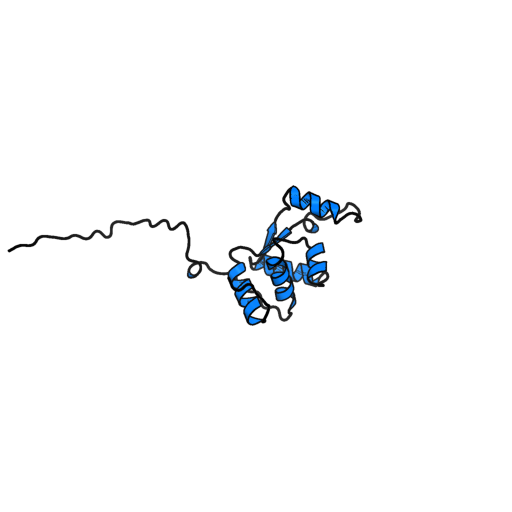 A 1 104 ? 18.738 13.247 11.764 1.00 51.53 104 LYS A N 1
ATOM 783 C CA . LYS A 1 104 ? 17.641 13.192 10.766 1.00 51.53 104 LYS A CA 1
ATOM 784 C C . LYS A 1 104 ? 17.251 11.850 10.129 1.00 51.53 104 LYS A C 1
ATOM 786 O O . LYS A 1 104 ? 17.725 11.504 9.059 1.00 51.53 104 LYS A O 1
ATOM 791 N N . ASN A 1 105 ? 16.125 11.301 10.593 1.00 54.62 105 ASN A N 1
ATOM 792 C CA . ASN A 1 105 ? 14.809 11.582 9.990 1.00 54.62 105 ASN A CA 1
ATOM 793 C C . ASN A 1 105 ? 13.722 10.745 10.680 1.00 54.62 105 ASN A C 1
ATOM 795 O O . ASN A 1 105 ? 13.750 9.520 10.613 1.00 54.62 105 ASN A O 1
ATOM 799 N N . ASP A 1 106 ? 12.669 11.387 11.199 1.00 59.03 106 ASP A N 1
ATOM 800 C CA . ASP A 1 106 ? 11.435 10.694 11.622 1.00 59.03 106 ASP A CA 1
ATOM 801 C C . ASP A 1 106 ? 10.853 9.802 10.511 1.00 59.03 106 ASP A C 1
ATOM 803 O O . ASP A 1 106 ? 10.033 8.929 10.769 1.00 59.03 106 ASP A O 1
ATOM 807 N N . ALA A 1 107 ? 11.232 10.048 9.253 1.00 61.19 107 ALA A N 1
ATOM 808 C CA . ALA A 1 107 ? 10.827 9.262 8.099 1.00 61.19 107 ALA A CA 1
ATOM 809 C C . ALA A 1 107 ? 11.555 7.914 7.962 1.00 61.19 107 ALA A C 1
ATOM 811 O O . ALA A 1 107 ? 10.950 6.988 7.424 1.00 61.19 107 ALA A O 1
ATOM 812 N N . GLU A 1 108 ? 12.794 7.780 8.443 1.00 68.44 108 GLU A N 1
ATOM 813 C CA . GLU A 1 108 ? 13.560 6.528 8.328 1.00 68.44 108 GLU A CA 1
ATOM 814 C C . GLU A 1 108 ? 13.128 5.501 9.374 1.00 68.44 108 GLU A C 1
ATOM 816 O O . GLU A 1 108 ? 13.044 4.309 9.081 1.00 68.44 108 GLU A O 1
ATOM 821 N N . SER A 1 109 ? 12.727 5.979 10.553 1.00 76.31 109 SER A N 1
ATOM 822 C CA . SER A 1 109 ? 12.169 5.149 11.625 1.00 76.31 109 SER A CA 1
ATOM 823 C C . SER A 1 109 ? 10.720 4.718 11.380 1.00 76.31 109 SER A C 1
ATOM 825 O O . SER A 1 109 ? 10.171 3.952 12.173 1.00 76.31 109 SER A O 1
ATOM 827 N N . LYS A 1 110 ? 10.058 5.217 10.325 1.00 86.81 110 LYS A N 1
ATOM 828 C CA . LYS A 1 110 ? 8.684 4.808 10.001 1.00 86.81 110 LYS A CA 1
ATOM 829 C C . LYS A 1 110 ? 8.657 3.367 9.529 1.00 86.81 110 LYS A C 1
ATOM 831 O O . LYS A 1 110 ? 9.476 2.941 8.717 1.00 86.81 110 LYS A O 1
ATOM 836 N N . ILE A 1 111 ? 7.630 2.659 9.977 1.00 89.50 111 ILE A N 1
ATOM 837 C CA . ILE A 1 111 ? 7.349 1.300 9.543 1.00 89.50 111 ILE A CA 1
ATOM 838 C C . ILE A 1 111 ? 6.297 1.353 8.449 1.00 89.50 111 ILE A C 1
ATOM 840 O O . ILE A 1 111 ? 5.187 1.853 8.642 1.00 89.50 111 ILE A O 1
ATOM 844 N N . TRP A 1 112 ? 6.653 0.822 7.293 1.00 91.12 112 TRP A N 1
ATOM 845 C CA . TRP A 1 112 ? 5.783 0.749 6.132 1.00 91.12 112 TRP A CA 1
ATOM 846 C C . TRP A 1 112 ? 5.020 -0.563 6.154 1.00 91.12 112 TRP A C 1
ATOM 848 O O . TRP A 1 112 ? 5.614 -1.609 6.386 1.00 91.12 112 TRP A O 1
ATOM 858 N N . ARG A 1 113 ? 3.707 -0.520 5.920 1.00 92.06 113 ARG A N 1
ATOM 859 C CA . ARG A 1 113 ? 2.831 -1.703 5.855 1.00 92.06 113 ARG A CA 1
ATOM 860 C C . ARG A 1 113 ? 1.807 -1.554 4.742 1.00 92.06 113 ARG A C 1
ATOM 862 O O . ARG A 1 113 ? 1.418 -0.433 4.424 1.00 92.06 113 ARG A O 1
ATOM 869 N N . VAL A 1 114 ? 1.335 -2.669 4.185 1.00 90.81 114 VAL A N 1
ATOM 870 C CA . VAL A 1 114 ? 0.184 -2.669 3.264 1.00 90.81 114 VAL A CA 1
ATOM 871 C C . VAL A 1 114 ? -1.096 -2.372 4.050 1.00 90.81 114 VAL A C 1
ATOM 873 O O . VAL A 1 114 ? -1.316 -2.936 5.121 1.00 90.81 114 VAL A O 1
ATOM 876 N N . THR A 1 115 ? -1.944 -1.482 3.534 1.00 89.25 115 THR A N 1
ATOM 877 C CA . THR A 1 115 ? -3.222 -1.148 4.173 1.00 89.25 115 THR A CA 1
ATOM 878 C C . THR A 1 115 ? -4.245 -2.272 3.961 1.00 89.25 115 THR A C 1
ATOM 880 O O . THR A 1 115 ? -4.194 -2.978 2.948 1.00 89.25 115 THR A O 1
ATOM 883 N N . PRO A 1 116 ? -5.245 -2.424 4.852 1.00 85.38 116 PRO A N 1
ATOM 884 C CA . PRO A 1 116 ? -6.319 -3.400 4.651 1.00 85.38 116 PRO A CA 1
ATOM 885 C C . PRO A 1 116 ? -7.087 -3.201 3.334 1.00 85.38 116 PRO A C 1
ATOM 887 O O . PRO A 1 116 ? -7.519 -4.170 2.715 1.00 85.38 116 PRO A O 1
ATOM 890 N N . LEU A 1 117 ? -7.230 -1.949 2.882 1.00 85.19 117 LEU A N 1
ATOM 891 C CA . LEU A 1 117 ? -7.885 -1.611 1.614 1.00 85.19 117 LEU A CA 1
ATOM 892 C C . LEU A 1 117 ? -6.966 -1.815 0.403 1.00 85.19 117 LEU A C 1
ATOM 894 O O . LEU A 1 117 ? -7.445 -2.154 -0.677 1.00 85.19 117 LEU A O 1
ATOM 898 N N . GLY A 1 118 ? -5.655 -1.645 0.580 1.00 85.12 118 GLY A N 1
ATOM 899 C CA . GLY A 1 118 ? -4.630 -1.898 -0.428 1.00 85.12 118 GLY A CA 1
ATOM 900 C C . GLY A 1 118 ? -4.390 -3.381 -0.687 1.00 85.12 118 GLY A C 1
ATOM 901 O O . GLY A 1 118 ? -4.068 -3.757 -1.812 1.00 85.12 118 GLY A O 1
ATOM 902 N N . TYR A 1 119 ? -4.598 -4.237 0.316 1.00 88.38 119 TYR A N 1
ATOM 903 C CA . TYR A 1 119 ? -4.306 -5.669 0.237 1.00 88.38 119 TYR A CA 1
ATOM 904 C C . TYR A 1 119 ? -4.971 -6.391 -0.954 1.00 88.38 119 TYR A C 1
ATOM 906 O O . TYR A 1 119 ? -4.251 -7.062 -1.695 1.00 88.38 119 TYR A O 1
ATOM 914 N N . PRO A 1 120 ? -6.285 -6.246 -1.236 1.00 87.00 120 PRO A N 1
ATOM 915 C CA . PRO A 1 120 ? -6.912 -6.904 -2.387 1.00 87.00 120 PRO A CA 1
ATOM 916 C C . PRO A 1 120 ? -6.313 -6.468 -3.730 1.00 87.00 120 PRO A C 1
ATOM 918 O O . PRO A 1 120 ? -6.130 -7.293 -4.631 1.00 87.00 120 PRO A O 1
ATOM 921 N N . THR A 1 121 ? -5.981 -5.181 -3.863 1.00 86.56 121 THR A N 1
ATOM 922 C CA . THR A 1 121 ? -5.339 -4.624 -5.061 1.00 86.56 121 THR A CA 1
ATOM 923 C C . THR A 1 121 ? -3.920 -5.161 -5.213 1.00 86.56 121 THR A C 1
ATOM 925 O O . THR A 1 121 ? -3.563 -5.654 -6.285 1.00 86.56 121 THR A O 1
ATOM 928 N N . THR A 1 122 ? -3.140 -5.138 -4.132 1.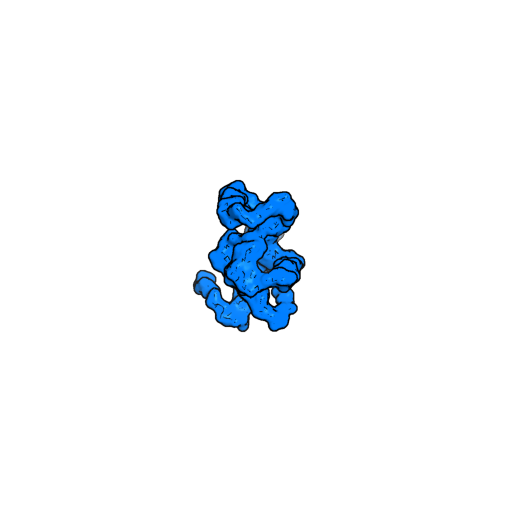00 88.38 122 THR A N 1
ATOM 929 C CA . THR A 1 122 ? -1.789 -5.700 -4.069 1.00 88.38 122 THR A CA 1
ATOM 930 C C . THR A 1 122 ? -1.787 -7.178 -4.440 1.00 88.38 122 THR A C 1
ATOM 932 O O . THR A 1 122 ? -1.022 -7.589 -5.311 1.00 88.38 122 THR A O 1
ATOM 935 N N . ARG A 1 123 ? -2.686 -7.975 -3.849 1.00 86.50 123 ARG A N 1
ATOM 936 C CA . ARG A 1 123 ? -2.803 -9.414 -4.116 1.00 86.50 123 ARG A CA 1
ATOM 937 C C . ARG A 1 123 ? -3.081 -9.679 -5.594 1.00 86.50 123 ARG A C 1
ATOM 939 O O . ARG A 1 123 ? -2.373 -10.469 -6.212 1.00 86.50 123 ARG A O 1
ATOM 946 N N . ARG A 1 124 ? -4.051 -8.974 -6.191 1.00 85.06 124 ARG A N 1
ATOM 947 C CA . ARG A 1 124 ? -4.369 -9.112 -7.623 1.00 85.06 124 ARG A CA 1
ATOM 948 C C . ARG A 1 124 ? -3.186 -8.732 -8.518 1.00 85.06 124 ARG A C 1
ATOM 950 O O . ARG A 1 124 ? -2.936 -9.414 -9.507 1.00 85.06 124 ARG A O 1
ATOM 957 N N . HIS A 1 125 ? -2.474 -7.657 -8.184 1.00 86.75 125 HIS A N 1
ATOM 958 C CA . HIS A 1 125 ? -1.310 -7.209 -8.947 1.00 86.75 125 HIS A CA 1
ATOM 959 C C . HIS A 1 125 ? -0.153 -8.213 -8.877 1.00 86.75 125 HIS A C 1
ATOM 961 O O . HIS A 1 125 ? 0.415 -8.577 -9.901 1.00 86.75 125 HIS A O 1
ATOM 967 N N . LEU A 1 126 ? 0.169 -8.710 -7.683 1.00 88.44 126 LEU A N 1
ATOM 968 C CA . LEU A 1 126 ? 1.229 -9.699 -7.496 1.00 88.44 126 LEU A CA 1
ATOM 969 C C . LEU A 1 126 ? 0.900 -11.023 -8.204 1.00 88.44 126 LEU A C 1
ATOM 971 O O . LEU A 1 126 ? 1.771 -11.592 -8.862 1.00 88.44 126 LEU A O 1
ATOM 975 N N . GLN A 1 127 ? -0.364 -11.462 -8.162 1.00 86.69 127 GLN A N 1
ATOM 976 C CA . GLN A 1 127 ? -0.830 -12.640 -8.903 1.00 86.69 127 GLN A CA 1
ATOM 977 C C . GLN A 1 127 ? -0.678 -12.475 -10.415 1.00 86.69 127 GLN A C 1
ATOM 979 O O . GLN A 1 127 ? -0.179 -13.387 -11.071 1.00 86.69 127 GLN A O 1
ATOM 984 N N . SER A 1 128 ? -1.069 -11.327 -10.984 1.00 85.00 128 SER A N 1
ATOM 985 C CA . SER A 1 128 ? -0.944 -11.114 -12.433 1.00 85.00 128 SER A CA 1
ATOM 986 C C . SER A 1 128 ? 0.512 -11.055 -12.904 1.00 85.00 128 SER A C 1
ATOM 988 O O . SER A 1 128 ? 0.792 -11.365 -14.059 1.00 85.00 128 SER A O 1
ATOM 990 N N . TRP A 1 129 ? 1.441 -10.719 -12.005 1.00 82.38 129 TRP A N 1
ATOM 991 C CA . TRP A 1 129 ? 2.887 -10.717 -12.246 1.00 82.38 129 TRP A CA 1
ATOM 992 C C . TRP A 1 129 ? 3.582 -12.050 -11.919 1.00 82.38 129 TRP A C 1
ATOM 994 O O . TRP A 1 129 ? 4.799 -12.163 -12.100 1.00 82.38 129 TRP A O 1
ATOM 1004 N N . GLY A 1 130 ? 2.832 -13.060 -11.464 1.00 83.50 130 GLY A N 1
ATOM 1005 C CA . GLY A 1 130 ? 3.343 -14.401 -11.175 1.00 83.50 130 GLY A CA 1
ATOM 1006 C C . GLY A 1 130 ? 4.154 -14.510 -9.882 1.00 83.50 130 GLY A C 1
ATOM 1007 O O . GLY A 1 130 ? 4.966 -15.425 -9.756 1.00 83.50 130 GLY A O 1
ATOM 1008 N N . PHE A 1 131 ? 3.975 -13.589 -8.931 1.00 82.38 131 PHE A N 1
ATOM 1009 C CA . PHE A 1 131 ? 4.575 -13.731 -7.604 1.00 82.38 131 PHE A CA 1
ATOM 1010 C C . PHE A 1 131 ? 3.876 -14.855 -6.823 1.00 82.38 131 PHE A C 1
ATOM 1012 O O . PHE A 1 131 ? 2.643 -14.937 -6.856 1.00 82.38 131 PHE A O 1
ATOM 1019 N N . PRO A 1 132 ? 4.627 -15.702 -6.094 1.00 75.38 132 PRO A N 1
ATOM 1020 C CA . PRO A 1 132 ? 4.028 -16.668 -5.187 1.00 75.38 132 PRO A CA 1
ATOM 1021 C C . PRO A 1 132 ? 3.350 -15.907 -4.044 1.00 75.38 132 PRO A C 1
ATOM 1023 O O . PRO A 1 132 ? 3.984 -15.112 -3.353 1.00 75.38 132 PRO A O 1
ATOM 1026 N N . LEU A 1 133 ? 2.050 -16.128 -3.873 1.00 71.94 133 LEU A N 1
ATOM 1027 C CA . LEU A 1 133 ? 1.273 -15.621 -2.746 1.00 71.94 133 LEU A CA 1
ATOM 1028 C C . LEU A 1 133 ? 0.661 -16.800 -2.005 1.00 71.94 133 LEU A C 1
ATOM 1030 O O . LEU A 1 133 ? 0.374 -17.829 -2.621 1.00 71.94 133 LEU A O 1
ATOM 1034 N N . ASP A 1 134 ? 0.417 -16.626 -0.710 1.00 64.88 134 ASP A N 1
ATOM 1035 C CA . ASP A 1 134 ? -0.235 -17.655 0.087 1.00 64.88 134 ASP A CA 1
ATOM 1036 C C . ASP A 1 134 ? -1.623 -18.018 -0.468 1.00 64.88 134 ASP A C 1
ATOM 1038 O O . ASP A 1 134 ? -2.373 -17.178 -0.986 1.00 64.88 134 ASP A O 1
ATOM 1042 N N . VAL A 1 135 ? -1.965 -19.304 -0.356 1.00 56.12 135 VAL A N 1
ATOM 1043 C CA . VAL A 1 135 ? -3.164 -19.915 -0.960 1.00 56.12 135 VAL A CA 1
ATOM 1044 C C . VAL A 1 135 ? -4.428 -19.733 -0.099 1.00 56.12 135 VAL A C 1
ATOM 1046 O O . VAL A 1 135 ? -5.421 -20.413 -0.337 1.00 56.12 135 VAL A O 1
ATOM 1049 N N . PHE A 1 136 ? -4.410 -18.839 0.896 1.00 50.34 136 PHE A N 1
ATOM 1050 C CA . PHE A 1 136 ? -5.546 -18.610 1.800 1.00 50.34 136 PHE A CA 1
ATOM 1051 C C . PHE A 1 136 ? -6.768 -18.020 1.090 1.00 50.34 136 PHE A C 1
ATOM 1053 O O . PHE A 1 136 ? -6.597 -17.029 0.323 1.00 50.34 136 PHE A O 1
#

pLDDT: mean 74.5, std 15.95, range [38.47, 92.06]

Sequence (136 aa):
ADESTEQGNLRGNTAHSWVVPLSQLRLPVMPVSQERNFGLVLHALLLHEGLTIADLGLVTAIHEPDLSLALSRLLRADIISAIAPTAEQAEHIAKNHLDATVDKNDAESKIWRVTPLGYPTTRRHLQSWGFPLDVF

Radius of gyration: 22.4 Å; chains: 1; bounding box: 91×33×38 Å

Foldseek 3Di:
DDDDDDDDDPDDDPPVPPDDPLVNDDFQADDDDPDCLLLLLLVVQVVDVWDFLVVSCVRSVDDPPVSVVSLVRCVVSLQKDWAQDDPVRLVVVCVVPVDDDDDDDSRRNTIMHTDPSNVVNSVVVNVVVPHDDDPD